Protein AF-A0A970UMN0-F1 (afdb_monomer_lite)

Secondary structure (DSSP, 8-state):
-HHHHHHHHHHHHHHHHHT-EEEEEEEEEEEE-TTS-EEEEEEEEEEEEE---HHHHHHHHHHHS-SS-GGGS-HHHHHHHHHHHHHHHHHHTTTT--

Foldseek 3Di:
DVVVVVVVVVLVVLVCQQQWDKDKDKDWDWDQDPVRDTDTDDIDIDIDTRHHDPVSVVVSCVVPNDPQDPVNDDPVRNVVVVVVVVVVVVVVVVVVPD

Radius of gyration: 22.62 Å; chains: 1; bounding box: 46×39×66 Å

Structure (mmCIF, N/CA/C/O backbone):
data_AF-A0A970UMN0-F1
#
_entry.id   AF-A0A970UMN0-F1
#
loop_
_atom_site.group_PDB
_atom_site.id
_atom_site.type_symbol
_atom_site.label_atom_id
_atom_site.label_alt_id
_atom_site.label_comp_id
_atom_site.label_asym_id
_atom_site.label_entity_id
_atom_site.label_seq_id
_atom_site.pdbx_PDB_ins_code
_atom_site.Cartn_x
_atom_site.Cartn_y
_atom_site.Cartn_z
_atom_site.occupancy
_atom_site.B_iso_or_equiv
_atom_site.auth_seq_id
_atom_site.auth_comp_id
_atom_site.auth_asym_id
_atom_site.auth_atom_id
_atom_site.pdbx_PDB_model_num
ATOM 1 N N . MET A 1 1 ? -2.297 -24.655 -4.228 1.00 65.88 1 MET A N 1
ATOM 2 C CA . MET A 1 1 ? -0.923 -24.101 -4.316 1.00 65.88 1 MET A CA 1
ATOM 3 C C . MET A 1 1 ? -0.860 -22.818 -5.155 1.00 65.88 1 MET A C 1
ATOM 5 O O . MET A 1 1 ? -0.643 -21.765 -4.578 1.00 65.88 1 MET A O 1
ATOM 9 N N . ALA A 1 2 ? -1.098 -22.844 -6.477 1.00 83.75 2 ALA A N 1
ATOM 10 C CA . ALA A 1 2 ? -0.993 -21.639 -7.328 1.00 83.75 2 ALA A CA 1
ATOM 11 C C . ALA A 1 2 ? -2.010 -20.525 -6.991 1.00 83.75 2 ALA A C 1
ATOM 13 O O . ALA A 1 2 ? -1.678 -19.343 -7.030 1.00 83.75 2 ALA A O 1
ATOM 14 N N . ARG A 1 3 ? -3.238 -20.906 -6.616 1.00 84.81 3 ARG A N 1
ATOM 15 C CA . ARG A 1 3 ? -4.300 -19.970 -6.210 1.00 84.81 3 ARG A CA 1
ATOM 16 C C . ARG A 1 3 ? -3.952 -19.203 -4.930 1.00 84.81 3 ARG A C 1
ATOM 18 O O . ARG A 1 3 ? -4.187 -18.002 -4.872 1.00 84.81 3 ARG A O 1
ATOM 25 N N . GLU A 1 4 ? -3.339 -19.884 -3.966 1.00 88.69 4 GLU A N 1
ATOM 26 C CA . GLU A 1 4 ? -2.950 -19.287 -2.683 1.00 88.69 4 GLU A CA 1
ATOM 27 C C . GLU A 1 4 ? -1.818 -18.274 -2.863 1.00 88.69 4 GLU A C 1
ATOM 29 O O . GLU A 1 4 ? -1.948 -17.119 -2.477 1.00 88.69 4 GLU A O 1
ATOM 34 N N . LYS A 1 5 ? -0.772 -18.652 -3.611 1.00 91.62 5 LYS A N 1
ATOM 35 C CA . LYS A 1 5 ? 0.319 -17.732 -3.972 1.00 91.62 5 LYS A CA 1
ATOM 36 C C . LYS A 1 5 ? -0.181 -16.481 -4.699 1.00 91.62 5 LYS A C 1
ATOM 38 O O . LYS A 1 5 ? 0.344 -15.390 -4.498 1.00 91.62 5 LYS A O 1
ATOM 43 N N . LYS A 1 6 ? -1.201 -16.624 -5.554 1.00 93.00 6 LYS A N 1
ATOM 44 C CA . LYS A 1 6 ? -1.811 -15.486 -6.254 1.00 93.00 6 LYS A CA 1
ATOM 45 C C . LYS A 1 6 ? -2.545 -14.556 -5.285 1.00 93.00 6 LYS A C 1
ATOM 47 O O . LYS A 1 6 ? -2.424 -13.343 -5.424 1.00 93.00 6 LYS A O 1
ATOM 52 N N . LYS A 1 7 ? -3.279 -15.108 -4.315 1.00 91.00 7 LYS A N 1
ATOM 53 C CA . LYS A 1 7 ? -3.974 -14.333 -3.277 1.00 91.00 7 LYS A CA 1
ATOM 54 C C . LYS A 1 7 ? -2.979 -13.537 -2.430 1.00 91.00 7 LYS A C 1
ATOM 56 O O . LYS A 1 7 ? -3.146 -12.335 -2.265 1.00 91.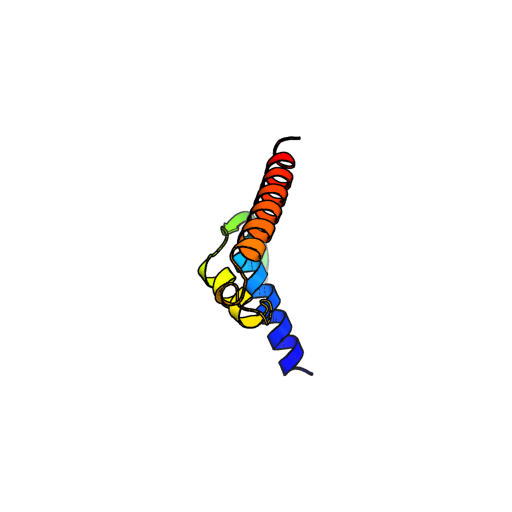00 7 LYS A O 1
ATOM 61 N N . GLU A 1 8 ? -1.902 -14.180 -1.993 1.00 93.44 8 GLU A N 1
ATOM 62 C CA . GLU A 1 8 ? -0.836 -13.537 -1.220 1.00 93.44 8 GLU A CA 1
ATOM 63 C C . GLU A 1 8 ? -0.159 -12.396 -2.001 1.00 93.44 8 GLU A C 1
ATOM 65 O O . GLU A 1 8 ? 0.022 -11.293 -1.481 1.00 93.44 8 GLU A O 1
ATOM 70 N N . ALA A 1 9 ? 0.141 -12.616 -3.286 1.00 94.38 9 ALA A N 1
ATOM 71 C CA . ALA A 1 9 ? 0.705 -11.585 -4.155 1.00 94.38 9 ALA A CA 1
ATOM 72 C C . ALA A 1 9 ? -0.233 -10.376 -4.326 1.00 94.38 9 ALA A C 1
ATOM 74 O O . ALA A 1 9 ? 0.232 -9.234 -4.327 1.00 94.38 9 ALA A O 1
ATOM 75 N N . ILE A 1 10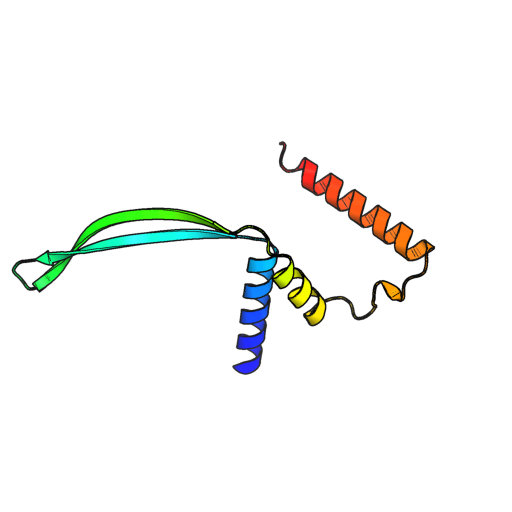 ? -1.544 -10.618 -4.442 1.00 94.38 10 ILE A N 1
ATOM 76 C CA . ILE A 1 10 ? -2.556 -9.556 -4.520 1.00 94.38 10 ILE A CA 1
ATOM 77 C C . ILE A 1 10 ? -2.607 -8.778 -3.206 1.00 94.38 10 ILE A C 1
ATOM 79 O O . ILE A 1 10 ? -2.505 -7.555 -3.244 1.00 94.38 10 ILE A O 1
ATOM 83 N N . ASN A 1 11 ? -2.682 -9.455 -2.057 1.00 93.75 11 ASN A N 1
ATOM 84 C CA . ASN A 1 11 ? -2.710 -8.798 -0.747 1.00 93.75 11 ASN A CA 1
ATOM 85 C C . ASN A 1 11 ? -1.475 -7.918 -0.529 1.00 93.75 11 ASN A C 1
ATOM 87 O O . ASN A 1 11 ? -1.592 -6.769 -0.103 1.00 93.75 11 ASN A O 1
ATOM 91 N N . LYS A 1 12 ? -0.292 -8.412 -0.903 1.00 94.94 12 LYS A N 1
ATOM 92 C CA . LYS A 1 12 ? 0.953 -7.643 -0.820 1.00 94.94 12 LYS A CA 1
ATOM 93 C C . LYS A 1 12 ? 0.943 -6.411 -1.728 1.00 94.94 12 LYS A C 1
ATOM 95 O O . LYS A 1 12 ? 1.413 -5.348 -1.325 1.00 94.94 12 LYS A O 1
ATOM 100 N N . ALA A 1 13 ? 0.424 -6.536 -2.950 1.00 94.81 13 ALA A N 1
ATOM 101 C CA . ALA A 1 13 ? 0.293 -5.408 -3.870 1.00 94.81 13 ALA A CA 1
ATOM 102 C C . ALA A 1 13 ? -0.714 -4.366 -3.355 1.00 94.81 13 ALA A C 1
ATOM 104 O O . ALA A 1 13 ? -0.463 -3.165 -3.466 1.00 94.81 13 ALA A O 1
ATOM 105 N N . LEU A 1 14 ? -1.816 -4.827 -2.760 1.00 95.50 14 LEU A N 1
ATOM 106 C CA . LEU A 1 14 ? -2.855 -3.990 -2.173 1.00 95.50 14 LEU A CA 1
ATOM 107 C C . LEU A 1 14 ? -2.307 -3.182 -0.991 1.00 95.50 14 LEU A C 1
ATOM 109 O O . LEU A 1 14 ? -2.431 -1.961 -0.988 1.00 95.50 14 LEU A O 1
ATOM 113 N N . LEU A 1 15 ? -1.602 -3.841 -0.064 1.00 95.00 15 LEU A N 1
ATOM 114 C CA . LEU A 1 15 ? -0.946 -3.188 1.071 1.00 95.00 15 LEU A CA 1
ATOM 115 C C . LEU A 1 15 ? 0.097 -2.163 0.611 1.00 95.00 15 LEU A C 1
ATOM 117 O O . LEU A 1 15 ? 0.117 -1.032 1.087 1.00 95.00 15 LEU A O 1
ATOM 121 N N . LYS A 1 16 ? 0.929 -2.526 -0.375 1.00 94.75 16 LYS A N 1
ATOM 122 C CA . LYS A 1 16 ? 1.924 -1.609 -0.948 1.00 94.75 16 LYS A CA 1
ATOM 123 C C . LYS A 1 16 ? 1.272 -0.354 -1.535 1.00 94.75 16 LYS A C 1
ATOM 125 O O . LYS A 1 16 ? 1.817 0.734 -1.401 1.00 94.75 16 LYS A O 1
ATOM 130 N N . LYS A 1 17 ? 0.116 -0.495 -2.188 1.00 96.31 17 LYS A N 1
ATOM 131 C CA . LYS A 1 17 ? -0.641 0.644 -2.720 1.00 96.31 17 LYS A CA 1
ATOM 132 C C . LYS A 1 17 ? -1.289 1.465 -1.600 1.00 96.31 17 LYS A C 1
ATOM 134 O O . LYS A 1 17 ? -1.233 2.687 -1.649 1.00 96.31 17 LYS A O 1
ATOM 139 N N . ALA A 1 18 ? -1.840 0.800 -0.586 1.00 95.69 18 ALA A N 1
ATOM 140 C CA . ALA A 1 18 ? -2.462 1.437 0.572 1.00 95.69 18 ALA A CA 1
ATOM 141 C C . ALA A 1 18 ? -1.483 2.341 1.335 1.00 95.69 18 ALA A C 1
ATOM 143 O O . ALA A 1 18 ? -1.840 3.458 1.687 1.00 95.69 18 ALA A O 1
ATOM 144 N N . MET A 1 19 ? -0.239 1.895 1.525 1.00 94.31 19 MET A N 1
ATOM 145 C CA . MET A 1 19 ? 0.796 2.648 2.248 1.00 94.31 19 MET A CA 1
ATOM 146 C C . MET A 1 19 ? 1.545 3.678 1.389 1.00 94.31 19 MET A C 1
ATOM 148 O O . MET A 1 19 ? 2.341 4.454 1.912 1.00 94.31 19 MET A O 1
ATOM 152 N N . GLY A 1 20 ? 1.321 3.688 0.075 1.00 94.94 20 GLY A N 1
ATOM 153 C CA . GLY A 1 20 ? 2.144 4.448 -0.859 1.00 94.94 20 GLY A CA 1
ATOM 154 C C . GLY A 1 20 ? 3.520 3.812 -1.067 1.00 94.94 20 GLY A C 1
ATOM 155 O O . GLY A 1 20 ? 4.000 2.985 -0.290 1.00 94.94 20 GLY A O 1
ATOM 156 N N . TYR A 1 21 ? 4.162 4.148 -2.182 1.00 95.25 21 TYR A N 1
ATOM 157 C CA . TYR A 1 21 ? 5.461 3.586 -2.534 1.00 95.25 21 TYR A CA 1
ATOM 158 C C . TYR A 1 21 ? 6.205 4.441 -3.553 1.00 95.25 21 TYR A C 1
ATOM 160 O O . TYR A 1 21 ? 5.621 5.160 -4.360 1.00 95.25 21 TYR A O 1
ATOM 168 N N . THR A 1 22 ? 7.524 4.286 -3.569 1.00 93.56 22 THR A N 1
ATOM 169 C CA . THR A 1 22 ? 8.400 4.910 -4.561 1.00 93.56 22 THR A CA 1
ATOM 170 C C . THR A 1 22 ? 8.904 3.859 -5.544 1.00 93.56 22 THR A C 1
ATOM 172 O O . THR A 1 22 ? 9.327 2.772 -5.145 1.00 93.56 22 THR A O 1
ATOM 175 N N . VAL A 1 23 ? 8.875 4.175 -6.837 1.00 93.81 23 VAL A N 1
ATOM 176 C CA . VAL A 1 23 ? 9.427 3.333 -7.908 1.00 93.81 23 VAL A CA 1
ATOM 177 C C . VAL A 1 23 ? 10.587 4.052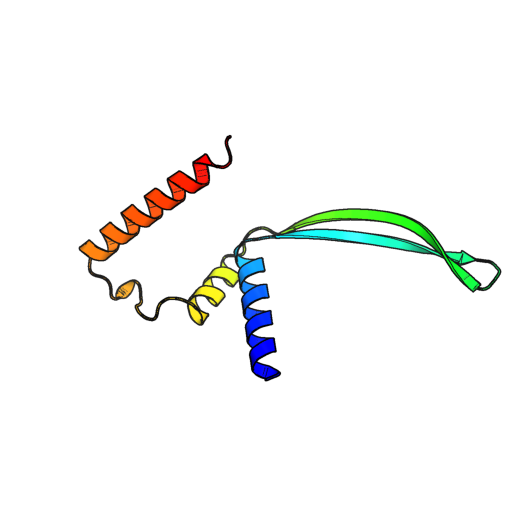 -8.571 1.00 93.81 23 VAL A C 1
ATOM 179 O O . VAL A 1 23 ? 10.534 5.261 -8.785 1.00 93.81 23 VAL A O 1
ATOM 182 N N . LYS A 1 24 ? 11.629 3.293 -8.911 1.00 92.50 24 LYS A N 1
ATOM 183 C CA . LYS A 1 24 ? 12.698 3.736 -9.804 1.00 92.50 24 LYS A CA 1
ATOM 184 C C . LYS A 1 24 ? 12.474 3.097 -11.169 1.00 92.50 24 LYS A C 1
ATOM 186 O O . LYS A 1 24 ? 12.485 1.876 -11.287 1.00 92.50 24 LYS A O 1
ATOM 191 N N . GLU A 1 25 ? 12.254 3.923 -12.174 1.00 90.00 25 GLU A N 1
ATOM 192 C CA . GLU A 1 25 ? 12.051 3.538 -13.564 1.00 90.00 25 GLU A CA 1
ATOM 193 C C . GLU A 1 25 ? 13.337 3.842 -14.339 1.00 90.00 25 GLU A C 1
ATOM 195 O O . GLU A 1 25 ? 13.822 4.973 -14.328 1.00 90.00 25 GLU A O 1
ATOM 200 N N . SER A 1 26 ? 13.921 2.835 -14.990 1.00 88.12 26 SER A N 1
ATOM 201 C CA . SER A 1 26 ? 15.051 3.018 -15.900 1.00 88.12 26 SER A CA 1
ATOM 202 C C . SER A 1 26 ? 14.562 2.972 -17.347 1.00 88.12 26 SER A C 1
ATOM 204 O O . SER A 1 26 ? 14.069 1.954 -17.825 1.00 88.12 26 SER A O 1
ATOM 206 N N . CYS A 1 27 ? 14.710 4.082 -18.063 1.00 86.19 27 CYS A N 1
ATOM 207 C CA . CYS A 1 27 ? 14.548 4.131 -19.512 1.00 86.19 27 CYS A CA 1
ATOM 208 C C . CYS A 1 27 ? 15.926 4.067 -20.160 1.00 86.19 27 CYS A C 1
ATOM 210 O O . CYS A 1 27 ? 16.762 4.931 -19.902 1.00 86.19 27 CYS A O 1
ATOM 212 N N . VAL A 1 28 ? 16.165 3.054 -20.990 1.00 88.88 28 VAL A N 1
ATOM 213 C CA . VAL A 1 28 ? 17.397 2.926 -21.775 1.00 88.88 28 VAL A CA 1
ATOM 214 C C . VAL A 1 28 ? 17.031 2.993 -23.251 1.00 88.88 28 VAL A C 1
ATOM 216 O O . VAL A 1 28 ? 16.276 2.161 -23.747 1.00 88.88 28 VAL A O 1
ATOM 219 N N . GLU A 1 29 ? 17.547 4.001 -23.941 1.00 88.75 29 GLU A N 1
ATOM 220 C CA . GLU A 1 29 ? 17.422 4.150 -25.388 1.00 88.75 29 GLU A CA 1
ATOM 221 C C . GLU A 1 29 ? 18.511 3.320 -26.076 1.00 88.75 29 GLU A C 1
ATOM 223 O O . GLU A 1 29 ? 19.676 3.353 -25.667 1.00 88.75 29 GLU A O 1
ATOM 228 N N . TYR A 1 30 ? 18.135 2.583 -27.123 1.00 89.19 30 TYR A N 1
ATOM 229 C CA . TYR A 1 30 ? 19.037 1.733 -27.902 1.00 89.19 30 TYR A CA 1
ATOM 230 C C . TYR A 1 30 ? 19.086 2.198 -29.355 1.00 89.19 30 TYR A C 1
ATOM 232 O O . TYR A 1 30 ? 18.053 2.529 -29.934 1.00 89.19 30 TYR A O 1
ATOM 240 N N . VAL A 1 31 ? 20.269 2.136 -29.959 1.00 88.69 31 VAL A N 1
ATOM 241 C CA . VAL A 1 31 ? 20.460 2.253 -31.410 1.00 88.69 31 VAL A CA 1
ATOM 242 C C . VAL A 1 31 ? 20.913 0.919 -31.977 1.00 88.69 31 VAL A C 1
ATOM 244 O O . VAL A 1 31 ? 21.508 0.105 -31.268 1.00 88.69 31 VAL A O 1
ATOM 247 N N . ILE A 1 32 ? 20.613 0.684 -33.248 1.00 87.44 32 ILE A N 1
ATOM 248 C CA . ILE A 1 32 ? 21.112 -0.474 -33.986 1.00 87.44 32 ILE A CA 1
ATOM 249 C C . ILE A 1 32 ? 22.389 -0.029 -34.694 1.00 87.44 32 ILE A C 1
ATOM 251 O O . ILE A 1 32 ? 22.381 0.992 -35.379 1.00 87.44 32 ILE A O 1
ATOM 255 N N . ASP A 1 33 ? 23.487 -0.748 -34.477 1.00 85.69 33 ASP A N 1
ATOM 256 C CA . ASP A 1 33 ? 24.735 -0.490 -35.185 1.00 85.69 33 ASP A CA 1
ATOM 257 C C . ASP A 1 33 ? 24.725 -1.065 -36.609 1.00 85.69 33 ASP A C 1
ATOM 259 O O . ASP A 1 33 ? 23.806 -1.774 -37.016 1.00 85.69 33 ASP A O 1
ATOM 263 N N . GLU A 1 34 ? 25.766 -0.755 -37.378 1.00 84.81 34 GLU A N 1
ATOM 264 C CA . GLU A 1 34 ? 25.920 -1.182 -38.776 1.00 84.81 34 GLU A CA 1
ATOM 265 C C . GLU A 1 34 ? 25.921 -2.715 -38.947 1.00 84.81 34 GLU A C 1
ATOM 267 O O . GLU A 1 34 ? 25.610 -3.217 -40.023 1.00 84.81 34 GLU A O 1
ATOM 272 N N . ASN A 1 35 ? 26.188 -3.461 -37.869 1.00 85.19 35 ASN A N 1
ATOM 273 C CA . ASN A 1 35 ? 26.185 -4.923 -37.831 1.00 85.19 35 ASN A CA 1
ATOM 274 C C . ASN A 1 35 ? 24.861 -5.501 -37.288 1.00 85.19 35 ASN A C 1
ATOM 276 O O . ASN A 1 35 ? 24.777 -6.696 -37.004 1.00 85.19 35 ASN A O 1
ATOM 280 N N . GLY A 1 36 ? 23.828 -4.671 -37.099 1.00 84.69 36 GLY A N 1
ATOM 281 C CA . GLY A 1 36 ? 22.516 -5.087 -36.599 1.00 84.69 36 GLY A CA 1
ATOM 282 C C . GLY A 1 36 ? 22.436 -5.289 -35.079 1.00 84.69 36 GLY A C 1
ATOM 283 O O . GLY A 1 36 ? 21.409 -5.749 -34.575 1.00 84.69 36 GLY A O 1
ATOM 284 N N . SER A 1 37 ? 23.483 -4.950 -34.324 1.00 86.00 37 SER A N 1
ATOM 285 C CA . SER A 1 37 ? 23.543 -5.140 -32.871 1.00 86.00 37 SER A CA 1
ATOM 286 C C . SER A 1 37 ? 22.987 -3.934 -32.110 1.00 86.00 37 SER A C 1
ATOM 288 O O . SER A 1 37 ? 23.235 -2.780 -32.457 1.00 86.00 37 SER A O 1
ATOM 290 N N . LYS A 1 38 ? 22.238 -4.187 -31.027 1.00 88.44 38 LYS A N 1
ATOM 291 C CA . LYS A 1 38 ? 21.675 -3.130 -30.169 1.00 88.44 38 LYS A CA 1
ATOM 292 C C . LYS A 1 38 ? 22.747 -2.557 -29.238 1.00 88.44 38 LYS A C 1
ATOM 294 O O . LYS A 1 38 ? 23.278 -3.284 -28.401 1.00 88.44 38 LYS A O 1
ATOM 299 N N . LYS A 1 39 ? 22.996 -1.248 -29.309 1.00 87.25 39 LYS A N 1
ATOM 300 C CA . LYS A 1 39 ? 23.863 -0.504 -28.381 1.00 87.25 39 LYS A CA 1
ATOM 301 C C . LYS A 1 39 ? 23.045 0.499 -27.559 1.00 87.25 39 LYS A C 1
ATOM 303 O O . LYS A 1 39 ? 22.325 1.300 -28.154 1.00 87.25 39 LYS A O 1
ATOM 308 N N . PRO A 1 40 ? 23.117 0.475 -26.215 1.00 85.69 40 PRO A N 1
ATOM 309 C CA . PRO A 1 40 ? 22.465 1.483 -25.385 1.00 85.69 40 PRO A CA 1
ATOM 310 C C . PRO A 1 40 ? 23.190 2.826 -25.539 1.00 85.69 40 PRO A C 1
ATOM 312 O O . PRO A 1 40 ? 24.405 2.892 -25.377 1.00 85.69 40 PRO A O 1
ATOM 315 N N . ILE A 1 41 ? 22.453 3.891 -25.846 1.00 85.56 41 ILE A N 1
ATOM 316 C CA . ILE A 1 41 ? 23.015 5.236 -26.062 1.00 85.56 41 ILE A CA 1
ATOM 317 C C . ILE A 1 41 ? 22.772 6.176 -24.890 1.00 85.56 41 ILE A C 1
ATOM 319 O O . ILE A 1 41 ? 23.577 7.066 -24.624 1.00 85.56 41 ILE A O 1
ATOM 323 N N . ARG A 1 42 ? 21.661 5.992 -24.176 1.00 83.19 42 ARG A N 1
ATOM 324 C CA . ARG A 1 42 ? 21.264 6.884 -23.094 1.00 83.19 42 ARG A CA 1
ATOM 325 C C . ARG A 1 42 ? 20.414 6.139 -22.085 1.00 83.19 42 ARG A C 1
ATOM 327 O O . ARG A 1 42 ? 19.415 5.529 -22.444 1.00 83.19 42 ARG A O 1
ATOM 334 N N . GLY A 1 43 ? 20.809 6.215 -20.819 1.00 83.75 43 GLY A N 1
ATOM 335 C CA . GLY A 1 43 ? 20.020 5.736 -19.689 1.00 83.75 43 GLY A CA 1
ATOM 336 C C . GLY A 1 43 ? 19.475 6.912 -18.883 1.00 83.75 43 GLY A C 1
ATOM 337 O O . GLY A 1 43 ? 20.237 7.787 -18.479 1.00 83.75 43 GLY A O 1
ATOM 338 N N . LYS A 1 44 ? 18.168 6.936 -18.627 1.00 87.00 44 LYS A N 1
ATOM 339 C CA . LYS A 1 44 ? 17.510 7.866 -17.708 1.00 87.00 44 LYS A CA 1
ATOM 340 C C . LYS A 1 44 ? 16.912 7.076 -16.552 1.00 87.00 44 LYS A C 1
ATOM 342 O O . LYS A 1 44 ? 16.068 6.212 -16.772 1.00 87.00 44 LYS A O 1
ATOM 347 N N . LEU A 1 45 ? 17.333 7.392 -15.330 1.00 88.06 45 LEU A N 1
ATOM 348 C CA . LEU A 1 45 ? 16.716 6.871 -14.114 1.00 88.06 45 LEU A CA 1
ATOM 349 C C . LEU A 1 45 ? 15.734 7.913 -13.571 1.00 88.06 45 LEU A C 1
ATOM 351 O O . LEU A 1 45 ? 16.127 9.043 -13.285 1.00 88.06 45 LEU A O 1
ATOM 355 N N . GLN A 1 46 ? 14.466 7.543 -13.441 1.00 89.62 46 GLN A N 1
ATOM 356 C CA . GLN A 1 46 ? 13.414 8.390 -12.898 1.00 89.62 46 GLN A CA 1
ATOM 357 C C . GLN A 1 46 ? 12.861 7.770 -11.621 1.00 89.62 46 GLN A C 1
ATOM 359 O O . GLN A 1 46 ? 12.492 6.603 -11.593 1.00 89.62 46 GLN A O 1
ATOM 364 N N . THR A 1 47 ? 12.780 8.563 -10.560 1.00 93.50 47 THR A N 1
ATOM 365 C CA . THR A 1 47 ? 12.138 8.149 -9.312 1.00 93.50 47 THR A CA 1
ATOM 366 C C . THR A 1 47 ? 10.748 8.770 -9.258 1.00 93.50 47 THR A C 1
ATOM 368 O O . THR A 1 47 ? 10.624 9.989 -9.363 1.00 93.50 47 THR A O 1
ATOM 371 N N . LYS A 1 48 ? 9.705 7.950 -9.110 1.00 94.31 48 LYS A N 1
ATOM 372 C CA . LYS A 1 48 ? 8.312 8.397 -9.018 1.00 94.31 48 LYS A CA 1
ATOM 373 C C . LYS A 1 48 ? 7.699 7.948 -7.699 1.00 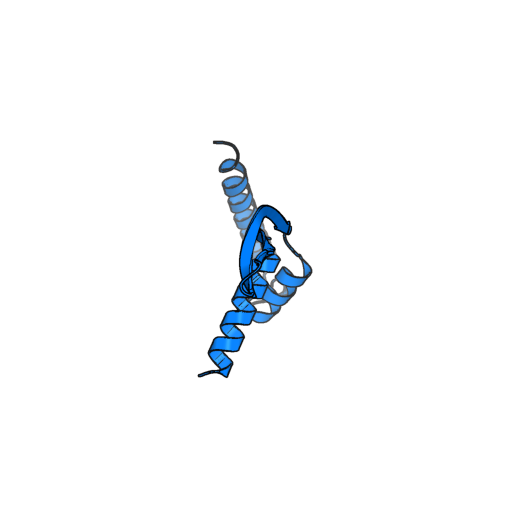94.31 48 LYS A C 1
ATOM 375 O O . LYS A 1 48 ? 7.750 6.766 -7.359 1.00 94.31 48 LYS A O 1
ATOM 380 N N . TYR A 1 49 ? 7.130 8.902 -6.971 1.00 94.06 49 TYR A N 1
ATOM 381 C CA . TYR A 1 49 ? 6.387 8.652 -5.743 1.00 94.06 49 TYR A CA 1
ATOM 382 C C . TYR A 1 49 ? 4.904 8.453 -6.057 1.00 94.06 49 TYR A C 1
ATOM 384 O O . TYR A 1 49 ? 4.305 9.242 -6.790 1.00 94.06 49 TYR A O 1
ATOM 392 N N . TYR A 1 50 ? 4.332 7.393 -5.501 1.00 93.50 50 TYR A N 1
ATOM 393 C CA . TYR A 1 50 ? 2.905 7.115 -5.506 1.00 93.50 50 TYR A CA 1
ATOM 394 C C . TYR A 1 50 ? 2.402 7.255 -4.064 1.00 93.50 50 TYR A C 1
ATOM 396 O O . TYR A 1 50 ? 2.851 6.488 -3.207 1.00 93.50 50 TYR A O 1
ATOM 404 N N . PRO A 1 51 ? 1.518 8.225 -3.774 1.00 94.81 51 PRO A N 1
ATOM 405 C CA . PRO A 1 51 ? 1.035 8.450 -2.418 1.00 94.81 51 PRO A CA 1
ATOM 406 C C . PRO A 1 51 ? 0.151 7.291 -1.922 1.00 94.81 51 PRO A C 1
ATOM 408 O O . PRO A 1 51 ? -0.324 6.492 -2.737 1.00 94.81 51 PRO A O 1
ATOM 411 N N . PRO A 1 52 ? -0.083 7.208 -0.600 1.00 96.06 52 PRO A N 1
ATOM 412 C CA . PRO A 1 52 ? -1.059 6.302 0.001 1.00 96.06 52 PRO A CA 1
ATOM 413 C C . PRO A 1 52 ? -2.441 6.387 -0.663 1.00 96.06 52 PRO A C 1
ATOM 415 O O . PRO A 1 52 ? -2.935 7.479 -0.949 1.00 96.06 52 PRO A O 1
ATOM 418 N N . ASP A 1 53 ? -3.077 5.234 -0.886 1.00 96.56 53 ASP A N 1
ATOM 419 C CA . ASP A 1 53 ? -4.403 5.125 -1.509 1.00 96.56 53 ASP A CA 1
ATOM 420 C C . ASP A 1 53 ? -5.437 4.577 -0.513 1.00 96.56 53 ASP A C 1
ATOM 422 O O . ASP A 1 53 ? -5.420 3.399 -0.145 1.00 96.56 53 ASP A O 1
ATOM 426 N N . ILE A 1 54 ? -6.385 5.434 -0.123 1.00 94.06 54 ILE A N 1
ATOM 427 C CA . ILE A 1 54 ? -7.468 5.104 0.814 1.00 94.06 54 ILE A CA 1
ATOM 428 C C . ILE A 1 54 ? -8.355 3.972 0.281 1.00 94.06 54 ILE A C 1
ATOM 430 O O . ILE A 1 54 ? -8.800 3.131 1.061 1.00 94.06 54 ILE A O 1
ATOM 434 N N . ALA A 1 55 ? -8.618 3.913 -1.027 1.00 96.00 55 ALA A N 1
ATOM 435 C CA . ALA A 1 55 ? -9.448 2.853 -1.595 1.00 96.00 55 ALA A CA 1
ATOM 436 C C . ALA A 1 55 ? -8.756 1.486 -1.478 1.00 96.00 55 ALA A C 1
ATOM 438 O O . ALA A 1 55 ? -9.403 0.487 -1.166 1.00 96.00 55 ALA A O 1
ATOM 439 N N . ALA A 1 56 ? -7.433 1.448 -1.664 1.00 94.69 56 ALA A N 1
ATOM 440 C CA . ALA A 1 56 ? -6.644 0.236 -1.459 1.00 94.69 56 ALA A CA 1
ATOM 441 C C . ALA A 1 56 ? -6.589 -0.171 0.022 1.00 94.69 56 ALA A C 1
ATOM 443 O O . ALA A 1 56 ? -6.679 -1.360 0.324 1.00 94.69 56 ALA A O 1
ATOM 444 N N . LEU A 1 57 ? -6.487 0.802 0.935 1.00 93.12 57 LEU A N 1
ATOM 445 C CA . LEU A 1 57 ? -6.512 0.553 2.377 1.00 93.12 57 LEU A CA 1
ATOM 446 C C . LEU A 1 57 ? -7.844 -0.063 2.826 1.00 93.12 57 LEU A C 1
ATOM 448 O O . LEU A 1 57 ? -7.833 -1.080 3.510 1.00 93.12 57 LEU A O 1
ATOM 452 N N . LYS A 1 58 ? -8.981 0.503 2.399 1.00 92.00 58 LYS A N 1
ATOM 453 C CA . LYS A 1 58 ? -10.316 -0.027 2.728 1.00 92.00 58 LYS A CA 1
ATOM 454 C C . LYS A 1 58 ? -10.480 -1.472 2.267 1.00 92.00 58 LYS A C 1
ATOM 456 O O . LYS A 1 58 ? -10.787 -2.335 3.079 1.00 92.00 58 LYS A O 1
ATOM 461 N N . ALA A 1 59 ? -10.161 -1.748 1.003 1.00 93.12 59 ALA A N 1
ATOM 462 C CA . ALA A 1 59 ? -10.220 -3.103 0.465 1.00 93.12 59 ALA A CA 1
ATOM 463 C C . ALA A 1 59 ? -9.289 -4.071 1.221 1.00 93.12 59 ALA A C 1
ATOM 465 O O . ALA A 1 59 ? -9.626 -5.235 1.414 1.00 93.12 59 ALA A O 1
ATOM 466 N N . TYR A 1 60 ? -8.115 -3.610 1.668 1.00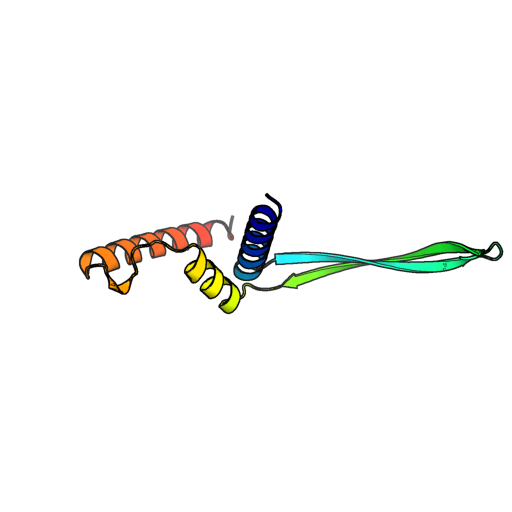 92.75 60 TYR A N 1
ATOM 467 C CA . TYR A 1 60 ? -7.208 -4.435 2.465 1.00 92.75 60 TYR A CA 1
ATOM 468 C C . TYR A 1 60 ? -7.799 -4.784 3.833 1.00 92.75 60 TYR A C 1
ATOM 470 O O . TYR A 1 60 ? -7.712 -5.943 4.239 1.00 92.75 60 TYR A O 1
ATOM 478 N N . LEU A 1 61 ? -8.407 -3.812 4.518 1.00 89.31 61 LEU A N 1
ATOM 479 C CA . LEU A 1 61 ? -9.048 -4.004 5.820 1.00 89.31 61 LEU A CA 1
ATOM 480 C C . LEU A 1 61 ? -10.313 -4.863 5.722 1.00 89.31 61 LEU A C 1
ATOM 482 O O . LEU A 1 61 ? -10.537 -5.699 6.579 1.00 89.31 61 LEU A O 1
ATOM 486 N N . GLU A 1 62 ? -11.100 -4.748 4.657 1.00 88.50 62 GLU A N 1
ATOM 487 C CA . GLU A 1 62 ? -12.254 -5.635 4.439 1.00 88.50 62 GLU A CA 1
ATOM 488 C C . GLU A 1 62 ? -11.838 -7.105 4.253 1.00 88.50 62 GLU A C 1
ATOM 490 O O . GLU A 1 62 ? -12.573 -8.017 4.620 1.00 88.50 62 GLU A O 1
ATOM 495 N N . ILE A 1 63 ? -10.655 -7.350 3.678 1.00 89.50 63 ILE A N 1
ATOM 496 C CA . ILE A 1 63 ? -10.148 -8.704 3.411 1.00 89.50 63 ILE A CA 1
ATOM 497 C C . ILE A 1 63 ? -9.377 -9.283 4.608 1.00 89.50 63 ILE A C 1
ATOM 499 O O . ILE A 1 63 ? -9.382 -10.501 4.790 1.00 89.50 63 ILE A O 1
ATOM 503 N N . ASN A 1 64 ? -8.658 -8.445 5.363 1.00 85.62 64 ASN A N 1
ATOM 504 C CA . ASN A 1 64 ? -7.679 -8.876 6.374 1.00 85.62 64 ASN A CA 1
ATOM 505 C C . ASN A 1 64 ? -7.897 -8.259 7.766 1.00 85.62 64 ASN A C 1
ATOM 507 O O . ASN A 1 64 ? -7.083 -8.503 8.652 1.00 85.62 64 ASN A O 1
ATOM 511 N N . GLY A 1 65 ? -8.904 -7.404 7.938 1.00 76.31 65 GLY A N 1
ATOM 512 C CA . GLY A 1 65 ? -9.218 -6.751 9.206 1.00 76.31 65 GLY A CA 1
ATOM 513 C C . GLY A 1 65 ? -9.755 -7.730 10.244 1.00 76.31 65 GLY A C 1
ATOM 514 O O . GLY A 1 65 ? -10.105 -8.867 9.923 1.00 76.31 65 GLY A O 1
ATOM 515 N N . ASP A 1 66 ? -9.791 -7.275 11.495 1.00 68.75 66 ASP A N 1
ATOM 516 C CA . ASP A 1 66 ? -10.250 -8.085 12.618 1.00 68.75 66 ASP A CA 1
ATOM 517 C C . ASP A 1 66 ? -11.698 -8.555 12.429 1.00 68.75 66 ASP A C 1
ATOM 519 O O . ASP A 1 66 ? -12.560 -7.827 11.939 1.00 68.75 66 ASP A O 1
ATOM 523 N N . GLU A 1 67 ? -11.980 -9.779 12.880 1.00 62.97 67 GLU A N 1
ATOM 524 C CA . GLU A 1 67 ? -13.322 -10.373 12.815 1.00 62.97 67 GLU A CA 1
ATOM 525 C C . GLU A 1 67 ? -14.351 -9.627 13.678 1.00 62.97 67 GLU A C 1
ATOM 527 O O . GLU A 1 67 ? -15.552 -9.822 13.494 1.00 62.97 67 GLU A O 1
ATOM 532 N N . ARG A 1 68 ? -13.900 -8.782 14.620 1.00 72.00 68 ARG A N 1
ATOM 533 C CA . ARG A 1 68 ? -14.770 -7.939 15.448 1.00 72.00 68 ARG A CA 1
ATOM 534 C C . ARG A 1 68 ? -14.881 -6.538 14.842 1.00 72.00 68 ARG A C 1
ATOM 536 O O . ARG A 1 68 ? -13.912 -5.783 14.913 1.00 72.00 68 ARG A O 1
ATOM 543 N N . PRO A 1 69 ? -16.048 -6.171 14.286 1.00 74.06 69 PRO A N 1
ATOM 544 C CA . PRO A 1 69 ? -16.267 -4.846 13.725 1.00 74.06 69 PRO A CA 1
ATOM 545 C C . PRO A 1 69 ? -16.148 -3.769 14.809 1.00 74.06 69 PRO A C 1
ATOM 547 O O . PRO A 1 69 ? -16.544 -4.001 15.954 1.00 74.06 69 PRO A O 1
ATOM 550 N N . LEU A 1 70 ? -15.656 -2.581 14.458 1.00 76.94 70 LEU A N 1
ATOM 551 C CA . LEU A 1 70 ? -15.586 -1.429 15.372 1.00 76.94 70 LEU A CA 1
ATOM 552 C C . LEU A 1 70 ? -16.959 -1.088 15.967 1.00 76.94 70 LEU A C 1
ATOM 554 O O . LEU A 1 70 ? -17.049 -0.658 17.110 1.00 76.94 70 LEU A O 1
ATOM 558 N N . GLU A 1 71 ? -18.027 -1.346 15.214 1.00 82.00 71 GLU A N 1
ATOM 559 C CA . GLU A 1 71 ? -19.418 -1.149 15.620 1.00 82.00 71 GLU A CA 1
ATOM 560 C C . GLU A 1 71 ? -19.864 -2.080 16.759 1.00 82.00 71 GLU A C 1
ATOM 562 O O . GLU A 1 71 ? -20.931 -1.875 17.332 1.00 82.00 71 GLU A O 1
ATOM 567 N N . SER A 1 72 ? -19.083 -3.120 17.067 1.00 86.50 72 SER A N 1
ATOM 568 C CA . SER A 1 72 ? -19.372 -4.084 18.136 1.00 86.50 72 SER A CA 1
ATOM 569 C C . SER A 1 72 ? -18.696 -3.762 19.473 1.00 86.50 72 SER A C 1
ATOM 571 O O . SER A 1 72 ? -18.949 -4.466 20.449 1.00 86.50 72 SER A O 1
ATOM 573 N N . LEU A 1 73 ? -17.847 -2.731 19.520 1.00 87.38 73 LEU A N 1
ATOM 574 C CA . LEU A 1 73 ? -17.134 -2.307 20.726 1.00 87.38 73 LEU A CA 1
ATOM 575 C C . LEU A 1 73 ? -18.012 -1.413 21.611 1.00 87.38 73 LEU A C 1
ATOM 577 O O . LEU A 1 73 ? -18.828 -0.642 21.103 1.00 87.38 73 LEU A O 1
ATOM 581 N N . SER A 1 74 ? -17.832 -1.499 22.933 1.00 92.38 74 SER A N 1
ATOM 582 C CA . SER A 1 74 ? -18.467 -0.559 23.868 1.00 92.38 74 SER A CA 1
ATOM 583 C C . SER A 1 74 ? -17.836 0.835 23.792 1.00 92.38 74 SER A C 1
ATOM 585 O O . SER A 1 74 ? -16.720 1.000 23.296 1.00 92.38 74 SER A O 1
ATOM 587 N N . ASP A 1 75 ? -18.520 1.844 24.336 1.00 93.25 75 ASP A N 1
ATOM 588 C CA . ASP A 1 75 ? -17.989 3.211 24.411 1.00 93.25 75 ASP A CA 1
ATOM 589 C C . ASP A 1 75 ? -16.644 3.259 25.163 1.00 93.25 75 ASP A C 1
ATOM 591 O O . ASP A 1 75 ? -15.716 3.958 24.748 1.00 93.25 75 ASP A O 1
ATOM 595 N N . GLU A 1 76 ? -16.495 2.475 26.237 1.00 94.25 76 GLU A N 1
ATOM 596 C CA . GLU A 1 76 ? -15.243 2.370 26.994 1.00 94.25 76 GLU A CA 1
ATOM 597 C C . GLU A 1 76 ? -14.118 1.720 26.176 1.00 94.25 76 GLU A C 1
ATOM 599 O O . GLU A 1 76 ? -12.969 2.165 26.235 1.00 94.25 76 GLU A O 1
ATOM 604 N N . GLU A 1 77 ? -14.434 0.677 25.403 1.00 92.38 77 GLU A N 1
ATOM 605 C CA . GLU A 1 77 ? -13.472 0.007 24.523 1.00 92.38 77 GLU A CA 1
ATOM 606 C C . GLU A 1 77 ? -13.043 0.917 23.362 1.00 92.38 77 GLU A C 1
ATOM 608 O O . GLU A 1 77 ? -11.857 0.973 23.028 1.00 92.38 77 GLU A O 1
ATOM 613 N N . LEU A 1 78 ? -13.978 1.676 22.783 1.00 92.31 78 LEU A N 1
ATOM 614 C CA . LEU A 1 78 ? -13.698 2.655 21.732 1.00 92.31 78 LEU A CA 1
ATOM 615 C C . LEU A 1 78 ? -12.798 3.786 22.232 1.00 92.31 78 LEU A C 1
ATOM 617 O O . LEU A 1 78 ? -11.861 4.174 21.530 1.00 92.31 78 LEU A O 1
ATOM 621 N N . GLU A 1 79 ? -13.032 4.300 23.442 1.00 94.56 79 GLU A N 1
ATOM 622 C CA . GLU A 1 79 ? -12.173 5.339 24.016 1.00 94.56 79 GLU A CA 1
ATOM 623 C C . GLU A 1 79 ? -10.765 4.799 24.312 1.00 94.56 79 GLU A C 1
ATOM 625 O O . GLU A 1 79 ? -9.769 5.471 24.028 1.00 94.56 79 GLU A O 1
ATOM 630 N N . ALA A 1 80 ? -10.653 3.562 24.805 1.00 93.44 80 ALA A N 1
ATOM 631 C CA . ALA A 1 80 ? -9.359 2.917 25.013 1.00 93.44 80 ALA A CA 1
ATOM 632 C C . ALA A 1 80 ? -8.584 2.743 23.693 1.00 93.44 80 ALA A C 1
ATOM 634 O O . ALA A 1 80 ? -7.396 3.081 23.623 1.00 93.44 80 ALA A O 1
ATOM 635 N N . GLU A 1 81 ? -9.253 2.276 22.635 1.00 89.75 81 GLU A N 1
ATOM 636 C CA . GLU A 1 81 ? -8.644 2.109 21.313 1.00 89.75 81 GLU A CA 1
ATOM 637 C C . GLU A 1 81 ? -8.252 3.462 20.701 1.00 89.75 81 GLU A C 1
ATOM 639 O O . GLU A 1 81 ? -7.145 3.619 20.181 1.00 89.75 81 GLU A O 1
ATOM 644 N N . ARG A 1 82 ? -9.090 4.494 20.858 1.00 93.12 82 ARG A N 1
ATOM 645 C CA . ARG A 1 82 ? -8.771 5.871 20.458 1.00 93.12 82 ARG A CA 1
ATOM 646 C C . ARG A 1 82 ? -7.499 6.380 21.138 1.00 93.12 82 ARG A C 1
ATOM 648 O O . ARG A 1 82 ? -6.621 6.925 20.463 1.00 93.12 82 ARG A O 1
ATOM 655 N N . ILE A 1 83 ? -7.378 6.209 22.456 1.00 95.50 83 ILE A N 1
ATOM 656 C CA . ILE A 1 83 ? -6.188 6.619 23.217 1.00 95.50 83 ILE A CA 1
ATOM 657 C C . ILE A 1 83 ? -4.947 5.871 22.716 1.00 95.50 83 ILE A C 1
ATOM 659 O O . ILE A 1 83 ? -3.900 6.493 22.506 1.00 95.50 83 ILE A O 1
ATOM 663 N N . ARG A 1 84 ? -5.060 4.557 22.479 1.00 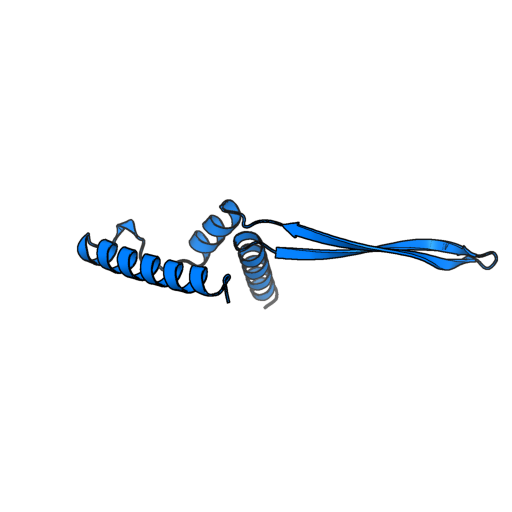94.19 84 ARG A N 1
ATOM 664 C CA . ARG A 1 84 ? -3.966 3.734 21.944 1.00 94.19 84 ARG A CA 1
ATOM 665 C C . ARG A 1 84 ? -3.485 4.250 20.584 1.00 94.19 84 ARG A C 1
ATOM 667 O O . ARG A 1 84 ? -2.289 4.491 20.417 1.00 94.19 84 ARG A O 1
ATOM 674 N N . LEU A 1 85 ? -4.405 4.476 19.646 1.00 90.06 85 LEU A N 1
ATOM 675 C CA . LEU A 1 85 ? -4.101 4.949 18.290 1.00 90.06 85 LEU A CA 1
ATOM 676 C C . LEU A 1 85 ? -3.457 6.341 18.295 1.00 90.06 85 LEU A C 1
ATOM 678 O O . LEU A 1 85 ? -2.475 6.577 17.590 1.00 90.06 85 LEU A O 1
ATOM 682 N N . LEU A 1 86 ? -3.949 7.262 19.129 1.00 93.50 86 LEU A N 1
ATOM 683 C CA . LEU A 1 86 ? -3.337 8.585 19.290 1.00 93.50 86 LEU A CA 1
ATOM 684 C C . LEU A 1 86 ? -1.912 8.494 19.851 1.00 93.50 86 LEU A C 1
ATOM 686 O O . LEU A 1 86 ? -1.029 9.246 19.431 1.00 93.50 86 LEU A O 1
ATOM 690 N N . ALA A 1 87 ? -1.660 7.574 20.784 1.00 93.62 87 ALA A N 1
ATOM 691 C CA . ALA A 1 87 ? -0.319 7.345 21.310 1.00 93.62 87 ALA A CA 1
ATOM 692 C C . ALA A 1 87 ? 0.635 6.782 20.241 1.00 93.62 87 ALA A C 1
ATOM 694 O O . ALA A 1 87 ? 1.798 7.186 20.200 1.00 93.62 87 ALA A O 1
ATOM 695 N N . GLU A 1 88 ? 0.164 5.889 19.368 1.00 90.44 88 GLU A N 1
ATOM 696 C CA . GLU A 1 88 ? 0.942 5.373 18.232 1.00 90.44 88 GLU A CA 1
ATOM 697 C C . GLU A 1 88 ? 1.272 6.476 17.217 1.00 90.44 88 GLU A C 1
ATOM 699 O O . GLU A 1 88 ? 2.443 6.649 16.875 1.00 90.44 88 GLU A O 1
ATOM 704 N N . LEU A 1 89 ? 0.286 7.287 16.819 1.00 87.50 89 LEU A N 1
ATOM 705 C CA . LEU A 1 89 ? 0.488 8.405 15.887 1.00 87.50 89 LEU A CA 1
ATOM 706 C C . LEU A 1 89 ? 1.512 9.424 16.404 1.00 87.50 89 LEU A C 1
ATOM 708 O O . LEU A 1 89 ? 2.374 9.899 15.660 1.00 87.50 89 LEU A O 1
ATOM 712 N N . ASN A 1 90 ? 1.458 9.731 17.701 1.00 89.19 90 ASN A N 1
ATOM 713 C CA . ASN A 1 90 ? 2.414 10.635 18.338 1.00 89.19 90 ASN A CA 1
ATOM 714 C C . ASN A 1 90 ? 3.837 10.058 18.399 1.00 89.19 90 ASN A C 1
ATOM 716 O O . ASN A 1 90 ? 4.805 10.820 18.418 1.00 89.19 90 ASN A O 1
ATOM 720 N N . LYS A 1 91 ? 3.992 8.728 18.434 1.00 86.94 91 LYS A N 1
ATOM 721 C CA . LYS A 1 91 ? 5.307 8.076 18.347 1.00 86.94 91 LYS A CA 1
ATOM 722 C C . LYS A 1 91 ? 5.850 8.120 16.920 1.00 86.94 91 LYS A C 1
ATOM 724 O O . LYS A 1 91 ? 7.018 8.454 16.746 1.00 86.94 91 LYS A O 1
ATOM 729 N N . SER A 1 92 ? 5.021 7.844 15.911 1.00 74.31 92 SER A N 1
ATOM 730 C CA . SER A 1 92 ? 5.455 7.850 14.507 1.00 74.31 92 SER A CA 1
ATOM 731 C C . SER A 1 92 ? 5.818 9.249 14.002 1.00 74.31 92 SER A C 1
ATOM 733 O O . SER A 1 92 ? 6.829 9.397 13.327 1.00 74.31 92 SER A O 1
ATOM 735 N N . GLY A 1 93 ? 5.079 10.295 14.396 1.00 60.78 93 GLY A N 1
ATOM 736 C CA . GLY A 1 93 ? 5.407 11.681 14.020 1.00 60.78 93 GLY A CA 1
ATOM 737 C C . GLY A 1 93 ? 6.701 12.226 14.649 1.00 60.78 93 GLY A C 1
ATOM 738 O O . GLY A 1 93 ? 7.258 13.215 14.173 1.00 60.78 93 GLY A O 1
ATOM 739 N N . ARG A 1 94 ? 7.211 11.583 15.709 1.00 47.25 94 ARG A N 1
ATOM 740 C CA . ARG A 1 94 ? 8.493 11.936 16.343 1.00 47.25 94 ARG A CA 1
ATOM 741 C C . ARG A 1 94 ? 9.707 11.368 15.608 1.00 47.25 94 ARG A C 1
ATOM 743 O O . ARG A 1 94 ? 10.755 11.994 15.651 1.00 47.25 94 ARG A O 1
ATOM 750 N N . GLN A 1 95 ? 9.567 10.234 14.918 1.00 44.00 95 GLN A N 1
ATOM 751 C CA . GLN A 1 95 ? 10.678 9.575 14.217 1.00 44.00 95 GLN A CA 1
ATOM 752 C C . GLN A 1 95 ? 11.067 10.242 12.887 1.00 44.00 95 GLN A C 1
ATOM 754 O O . GLN A 1 95 ? 12.118 9.927 12.347 1.00 44.00 95 GLN A O 1
ATOM 759 N N . GLU A 1 96 ? 10.256 11.163 12.358 1.00 44.03 96 GLU A N 1
ATOM 760 C CA . GLU A 1 96 ? 10.585 11.919 11.136 1.00 44.03 96 GLU A CA 1
ATOM 761 C C . GLU A 1 96 ? 11.401 13.204 11.405 1.00 44.03 96 GLU A C 1
ATOM 763 O O . GLU A 1 96 ? 11.808 13.867 10.454 1.00 44.03 96 GLU A O 1
ATOM 768 N N . ASN A 1 97 ? 11.646 13.565 12.675 1.00 40.94 97 ASN A N 1
ATOM 769 C CA . ASN A 1 97 ? 12.296 14.825 13.079 1.00 40.94 97 ASN A CA 1
ATOM 770 C C . ASN A 1 97 ? 13.634 14.652 13.839 1.00 40.94 97 ASN A C 1
ATOM 772 O O . ASN A 1 97 ? 14.136 15.630 14.397 1.00 40.94 97 ASN A O 1
ATOM 776 N N . GLU A 1 98 ? 14.208 13.446 13.863 1.00 33.66 98 GLU A N 1
ATOM 777 C CA . GLU A 1 98 ? 15.567 13.146 14.363 1.00 33.66 98 GLU A CA 1
ATOM 778 C C . GLU A 1 98 ? 16.447 12.614 13.226 1.00 33.66 98 GLU A C 1
ATOM 780 O O . GLU A 1 98 ? 17.643 12.985 13.191 1.00 33.66 98 GLU A O 1
#

pLDDT: mean 86.51, std 12.59, range [33.66, 96.56]

Sequence (98 aa):
MAREKKKEAINKALLKKAMGYTVKESCVEYVIDENGSKKPIRGKLQTKYYPPDIAALKAYLEINGDERPLESLSDEELEAERIRLLAELNKSGRQENE